Protein AF-A0AAN9EEK1-F1 (afdb_monomer_lite)

Organism: Crotalaria pallida (NCBI:txid3830)

pLDDT: mean 86.74, std 9.84, range [40.09, 96.25]

Secondary structure (DSSP, 8-state):
-HHHHHHHHHHHHHIIIIITTHHHHHHHHHHHHHHHHHHHHH-TT-HHHHHHHHHHHHHHHHHHHHHHHHHHHHHHHHHHHHSSS--HHHHHHHHHHHHHT----EE-TTS-EE-SHHHHHHHHHHHHHHHHH---

Structure (mmCIF, N/CA/C/O backbone):
data_AF-A0AAN9EEK1-F1
#
_entry.id   AF-A0AAN9EEK1-F1
#
loop_
_atom_site.group_PDB
_atom_site.id
_atom_site.type_symbol
_atom_site.label_atom_id
_atom_site.label_alt_id
_atom_site.label_comp_id
_atom_site.label_asym_id
_atom_site.label_entity_id
_atom_site.label_seq_id
_atom_site.pdbx_PDB_ins_code
_atom_site.Cartn_x
_atom_site.Cartn_y
_atom_site.Cartn_z
_atom_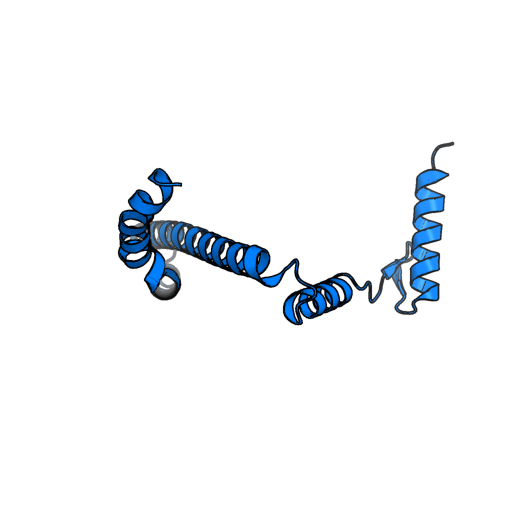site.occupancy
_atom_site.B_iso_or_equiv
_atom_site.auth_seq_id
_atom_site.auth_comp_id
_atom_site.auth_asym_id
_atom_site.auth_atom_id
_atom_site.pdbx_PDB_model_num
ATOM 1 N N . MET A 1 1 ? 3.326 29.585 -18.787 1.00 49.16 1 MET A N 1
ATOM 2 C CA . MET A 1 1 ? 4.420 29.141 -17.886 1.00 49.16 1 MET A CA 1
ATOM 3 C C . MET A 1 1 ? 4.558 29.950 -16.586 1.00 49.16 1 MET A C 1
ATOM 5 O O . MET A 1 1 ? 4.854 29.330 -15.575 1.00 49.16 1 MET A O 1
ATOM 9 N N . ARG A 1 2 ? 4.301 31.274 -16.546 1.00 52.16 2 ARG A N 1
ATOM 10 C CA . ARG A 1 2 ? 4.433 32.109 -15.320 1.00 52.16 2 ARG A CA 1
ATOM 11 C C . ARG A 1 2 ? 3.576 31.669 -14.112 1.00 52.16 2 ARG A C 1
ATOM 13 O O . ARG A 1 2 ? 4.016 31.811 -12.981 1.00 52.16 2 ARG A O 1
ATOM 20 N N . ASN A 1 3 ? 2.408 31.059 -14.329 1.00 59.28 3 ASN A N 1
ATOM 21 C CA . ASN A 1 3 ? 1.511 30.654 -13.231 1.00 59.28 3 ASN A CA 1
ATOM 22 C C . ASN A 1 3 ? 1.991 29.425 -12.434 1.00 59.28 3 ASN A C 1
ATOM 24 O O . ASN A 1 3 ? 1.668 29.304 -11.259 1.00 59.28 3 ASN A O 1
ATOM 28 N N . LEU A 1 4 ? 2.784 28.530 -13.036 1.00 66.88 4 LEU A N 1
ATOM 29 C CA . LEU A 1 4 ? 3.297 27.335 -12.347 1.00 66.88 4 LEU A CA 1
ATOM 30 C C . LEU A 1 4 ? 4.492 27.655 -11.438 1.00 66.88 4 LEU A C 1
ATOM 32 O O . LEU A 1 4 ? 4.666 27.016 -10.405 1.00 66.88 4 LEU A O 1
ATOM 36 N N . GLN A 1 5 ? 5.284 28.674 -11.785 1.00 70.00 5 GLN A N 1
ATOM 37 C CA . GLN A 1 5 ? 6.403 29.137 -10.955 1.00 70.00 5 GLN A CA 1
ATOM 38 C C . GLN A 1 5 ? 5.912 29.724 -9.623 1.00 70.00 5 GLN A C 1
ATOM 40 O O . GLN A 1 5 ? 6.506 29.462 -8.580 1.00 70.00 5 GLN A O 1
ATOM 45 N N . ASN A 1 6 ? 4.766 30.409 -9.628 1.00 77.62 6 ASN A N 1
ATOM 46 C CA . ASN A 1 6 ? 4.155 30.964 -8.415 1.00 77.62 6 ASN A CA 1
ATOM 47 C C . ASN A 1 6 ? 3.622 29.888 -7.452 1.00 77.62 6 ASN A C 1
ATOM 49 O O . ASN A 1 6 ? 3.501 30.138 -6.256 1.00 77.62 6 ASN A O 1
ATOM 53 N N . LEU A 1 7 ? 3.337 28.680 -7.948 1.00 79.38 7 LEU A N 1
ATOM 54 C CA . LEU A 1 7 ? 2.902 27.545 -7.128 1.00 79.38 7 LEU A CA 1
ATOM 55 C C . LEU A 1 7 ? 4.078 26.786 -6.501 1.00 79.38 7 LEU A C 1
ATOM 57 O O . LEU A 1 7 ? 3.886 26.019 -5.561 1.00 79.38 7 LEU A O 1
ATOM 61 N N . GLN A 1 8 ? 5.307 27.015 -6.964 1.00 77.94 8 GLN A N 1
ATOM 62 C CA . GLN A 1 8 ? 6.477 26.264 -6.517 1.00 77.94 8 GLN A CA 1
ATOM 63 C C . GLN A 1 8 ? 6.820 26.522 -5.040 1.00 77.94 8 GLN A C 1
ATOM 65 O O . GLN A 1 8 ? 7.173 25.588 -4.320 1.00 77.94 8 GLN A O 1
ATOM 70 N N . GLY A 1 9 ? 6.683 27.767 -4.572 1.00 84.69 9 GLY A N 1
ATOM 71 C CA . GLY A 1 9 ? 6.883 28.139 -3.166 1.00 84.69 9 GLY A CA 1
ATOM 72 C C . GLY A 1 9 ? 5.839 27.515 -2.228 1.00 84.69 9 GLY A C 1
ATOM 73 O O . GLY A 1 9 ? 6.221 26.771 -1.320 1.00 84.69 9 GLY A O 1
AT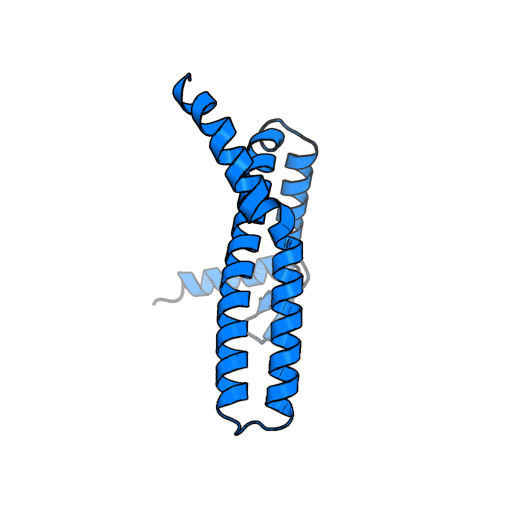OM 74 N N . PRO A 1 10 ? 4.532 27.736 -2.471 1.00 87.50 10 PRO A N 1
ATOM 75 C CA . PRO A 1 10 ? 3.458 27.126 -1.688 1.00 87.50 10 PRO A CA 1
ATOM 76 C C . PRO A 1 10 ? 3.524 25.596 -1.653 1.00 87.50 10 PRO A C 1
ATOM 78 O O . PRO A 1 10 ? 3.390 25.004 -0.586 1.00 87.50 10 PRO A O 1
ATOM 81 N N . LEU A 1 11 ? 3.804 24.945 -2.788 1.00 80.06 11 LEU A N 1
ATOM 82 C CA . LEU A 1 11 ? 3.908 23.485 -2.856 1.00 80.06 11 LEU A CA 1
ATOM 83 C C . LEU A 1 11 ? 5.129 22.944 -2.103 1.00 80.06 11 LEU A C 1
ATOM 85 O O . LEU A 1 11 ? 5.032 21.890 -1.478 1.00 80.06 11 LEU A O 1
ATOM 89 N N . ARG A 1 12 ? 6.266 23.654 -2.108 1.00 81.00 12 ARG A N 1
ATOM 90 C CA . ARG A 1 12 ? 7.422 23.282 -1.273 1.00 81.00 12 ARG A CA 1
ATOM 91 C C . ARG A 1 12 ? 7.105 23.411 0.212 1.00 81.00 12 ARG A C 1
ATOM 93 O O . ARG A 1 12 ? 7.415 22.492 0.958 1.00 81.00 12 ARG A O 1
ATOM 100 N N . SER A 1 13 ? 6.462 24.503 0.623 1.00 82.19 13 SER A N 1
ATOM 101 C CA . SER A 1 13 ? 6.036 24.700 2.016 1.00 82.19 13 SER A CA 1
ATOM 102 C C . SER A 1 13 ? 5.047 23.617 2.467 1.00 82.19 13 SER A C 1
ATOM 104 O O . SER A 1 13 ? 5.195 23.029 3.540 1.00 82.19 13 SER A O 1
ATOM 106 N N . LEU A 1 14 ? 4.086 23.269 1.608 1.00 81.25 14 LEU A N 1
ATOM 107 C CA . LEU A 1 14 ? 3.137 22.189 1.859 1.00 81.25 14 LEU A CA 1
ATOM 108 C C . LEU A 1 14 ? 3.841 20.828 1.978 1.00 81.25 14 LEU A C 1
ATOM 110 O O . LEU A 1 14 ? 3.568 20.069 2.902 1.00 81.25 14 LEU A O 1
ATOM 114 N N . ASN A 1 15 ? 4.783 20.535 1.078 1.00 79.75 15 ASN A N 1
ATOM 115 C CA . ASN A 1 15 ? 5.554 19.297 1.119 1.00 79.75 15 ASN A CA 1
ATOM 116 C C . ASN A 1 15 ? 6.382 19.185 2.407 1.00 79.75 15 ASN A C 1
ATOM 118 O O . ASN A 1 15 ? 6.332 18.156 3.070 1.00 79.75 15 ASN A O 1
ATOM 122 N N . VAL A 1 16 ? 7.087 20.252 2.797 1.00 77.75 16 VAL A N 1
ATOM 123 C CA . VAL A 1 16 ? 7.892 20.281 4.030 1.00 77.75 16 VAL A CA 1
ATOM 124 C C . VAL A 1 16 ? 7.021 20.109 5.274 1.00 77.75 16 VAL A C 1
ATOM 126 O O . VAL A 1 16 ? 7.362 19.328 6.151 1.00 77.75 16 VAL A O 1
ATOM 129 N N . SER A 1 17 ? 5.881 20.798 5.343 1.00 74.88 17 SER A N 1
ATOM 130 C CA . SER A 1 17 ? 5.038 20.800 6.545 1.00 74.88 17 SER A CA 1
ATOM 131 C C . SER A 1 17 ? 4.160 19.558 6.721 1.00 74.88 17 SER A C 1
ATOM 133 O O . SER A 1 17 ? 3.780 19.260 7.851 1.00 74.88 17 SER A O 1
ATOM 135 N N . LYS A 1 18 ? 3.786 18.861 5.639 1.00 71.19 18 LYS A N 1
ATOM 136 C CA . LYS A 1 18 ? 2.795 17.768 5.695 1.00 71.19 18 LYS A CA 1
ATOM 137 C C . LYS A 1 18 ? 3.286 16.418 5.188 1.00 71.19 18 LYS A C 1
ATOM 139 O O . LYS A 1 18 ? 2.740 15.405 5.605 1.00 71.19 18 LYS A O 1
ATOM 144 N N . PHE A 1 19 ? 4.279 16.388 4.302 1.00 73.56 19 PHE A N 1
ATOM 145 C CA . PHE A 1 19 ? 4.637 15.169 3.566 1.00 73.56 19 PHE A CA 1
ATOM 146 C C . PHE A 1 19 ? 6.113 14.769 3.697 1.00 73.56 19 PHE A C 1
ATOM 148 O O . PHE A 1 19 ? 6.475 13.652 3.341 1.00 73.56 19 PHE A O 1
ATOM 155 N N . HIS A 1 20 ? 6.975 15.651 4.211 1.00 73.94 20 HIS A N 1
ATOM 156 C CA . HIS A 1 20 ? 8.408 15.383 4.345 1.00 73.94 20 HIS A CA 1
ATOM 157 C C . HIS A 1 20 ? 8.704 14.247 5.323 1.00 73.94 20 HIS A C 1
ATOM 159 O O . HIS A 1 20 ? 9.558 13.413 5.043 1.00 73.94 20 HIS A O 1
ATOM 165 N N . ASP A 1 21 ? 7.945 14.191 6.416 1.00 83.69 21 ASP A N 1
ATOM 166 C CA . ASP A 1 21 ? 8.089 13.194 7.474 1.00 83.69 21 ASP A CA 1
ATOM 167 C C . ASP A 1 21 ? 6.908 12.213 7.511 1.00 83.69 21 ASP A C 1
ATOM 169 O O . ASP A 1 21 ? 6.644 11.614 8.549 1.00 83.69 21 ASP A O 1
ATOM 173 N N . ILE A 1 22 ? 6.188 12.029 6.396 1.00 87.06 22 ILE A N 1
ATOM 174 C CA . ILE A 1 22 ? 5.004 11.156 6.370 1.00 87.06 22 ILE A CA 1
ATOM 175 C C . ILE A 1 22 ? 5.326 9.720 6.800 1.00 87.06 22 ILE A C 1
ATOM 177 O O . ILE A 1 22 ? 4.546 9.129 7.536 1.00 87.06 22 ILE A O 1
ATOM 181 N N . ASP A 1 23 ? 6.515 9.219 6.454 1.00 86.31 23 ASP A N 1
ATOM 182 C CA . ASP A 1 23 ? 6.989 7.891 6.860 1.00 86.31 23 ASP A CA 1
ATOM 183 C C . ASP A 1 23 ? 7.198 7.806 8.387 1.00 86.31 23 ASP A C 1
ATOM 185 O O . ASP A 1 23 ? 6.889 6.798 9.019 1.00 86.31 23 ASP A O 1
ATOM 189 N N . LYS A 1 24 ? 7.691 8.887 9.012 1.00 87.94 24 LYS A N 1
ATOM 190 C CA . LYS A 1 24 ? 7.857 8.957 10.474 1.00 87.94 24 LYS A CA 1
ATOM 191 C C . LYS A 1 24 ? 6.512 9.093 11.177 1.00 87.94 24 LYS A C 1
ATOM 193 O O . LYS A 1 24 ? 6.309 8.475 12.215 1.00 87.94 24 LYS A O 1
ATOM 198 N N . ILE A 1 25 ? 5.605 9.897 10.621 1.00 87.50 25 ILE A N 1
ATOM 199 C CA . ILE A 1 25 ? 4.249 10.071 11.151 1.00 87.50 25 ILE A CA 1
ATOM 200 C C . ILE A 1 25 ? 3.503 8.735 11.083 1.00 87.50 25 ILE A C 1
ATOM 202 O O . ILE A 1 25 ? 2.901 8.336 12.073 1.00 87.50 25 ILE A O 1
ATOM 206 N N . GLU A 1 26 ? 3.601 8.003 9.968 1.00 91.56 26 GLU A N 1
ATOM 207 C CA . GLU A 1 26 ? 3.003 6.671 9.828 1.00 91.56 26 GLU A CA 1
ATOM 208 C C . GLU A 1 26 ? 3.548 5.696 10.876 1.00 91.56 26 GLU A C 1
ATOM 210 O O . GLU A 1 26 ? 2.762 4.997 11.516 1.00 91.56 26 GLU A O 1
ATOM 215 N N . ALA A 1 27 ? 4.867 5.686 11.104 1.00 91.94 27 ALA A N 1
ATOM 216 C CA . ALA A 1 27 ? 5.484 4.851 12.132 1.00 91.94 27 ALA A CA 1
ATOM 217 C C . ALA A 1 27 ? 4.954 5.181 13.537 1.00 91.94 27 ALA A C 1
ATOM 219 O O . ALA A 1 27 ? 4.519 4.284 14.253 1.00 91.94 27 ALA A O 1
ATOM 220 N N . VAL A 1 28 ? 4.900 6.466 13.901 1.00 92.62 28 VAL A N 1
ATOM 221 C CA . VAL A 1 28 ? 4.386 6.906 15.208 1.00 92.62 28 VAL A CA 1
ATOM 222 C C . VAL A 1 28 ? 2.906 6.551 15.382 1.00 92.62 28 VAL A C 1
ATOM 224 O O . VAL A 1 28 ? 2.522 6.018 16.421 1.00 92.62 28 VAL A O 1
ATOM 227 N N . CYS A 1 29 ? 2.065 6.800 14.374 1.00 92.81 29 CYS A N 1
ATOM 228 C CA . CYS A 1 29 ? 0.646 6.434 14.421 1.00 92.81 29 CYS A CA 1
ATOM 229 C C . CYS A 1 29 ? 0.458 4.917 14.547 1.00 92.81 29 CYS A C 1
ATOM 231 O O . CYS A 1 29 ? -0.422 4.463 15.276 1.00 92.81 29 CYS A O 1
ATOM 233 N N . ARG A 1 30 ? 1.300 4.127 13.870 1.00 93.56 30 ARG A N 1
ATOM 234 C CA . ARG A 1 30 ? 1.278 2.665 13.962 1.00 93.56 30 ARG A CA 1
ATOM 235 C C . ARG A 1 30 ? 1.665 2.182 15.359 1.00 93.56 30 ARG A C 1
ATOM 237 O O . ARG A 1 30 ? 1.010 1.287 15.884 1.00 93.56 30 ARG A O 1
ATOM 244 N N . ASP A 1 31 ? 2.695 2.768 15.959 1.00 95.50 31 ASP A N 1
ATOM 245 C CA . ASP A 1 31 ? 3.137 2.410 17.308 1.00 95.50 31 ASP A CA 1
ATOM 246 C C . ASP A 1 31 ? 2.076 2.771 18.360 1.00 95.50 31 ASP A C 1
ATOM 248 O O . ASP A 1 31 ? 1.805 1.973 19.258 1.00 95.50 31 ASP A O 1
ATOM 252 N N . ASN A 1 32 ? 1.408 3.921 18.206 1.00 93.44 32 ASN A N 1
ATOM 253 C CA . ASN A 1 32 ? 0.263 4.297 19.041 1.00 93.44 32 ASN A CA 1
ATOM 254 C C . ASN A 1 32 ? -0.892 3.295 18.908 1.00 93.44 32 ASN A C 1
ATOM 256 O O . ASN A 1 32 ? -1.416 2.843 19.920 1.00 93.44 32 ASN A O 1
ATOM 260 N N . LEU A 1 33 ? -1.245 2.890 17.682 1.00 94.38 33 LEU A N 1
ATOM 261 C CA . LEU A 1 33 ? -2.288 1.887 17.456 1.00 94.38 33 LEU A CA 1
ATOM 262 C C . LEU A 1 33 ? -1.943 0.548 18.123 1.00 94.38 33 LEU A C 1
ATOM 264 O O . LEU A 1 33 ? -2.796 -0.055 18.764 1.00 94.38 33 LEU A O 1
ATOM 268 N N . ILE A 1 34 ? -0.693 0.092 18.010 1.00 95.75 34 ILE A N 1
ATOM 269 C CA . ILE A 1 34 ? -0.241 -1.153 18.649 1.00 95.75 34 ILE A CA 1
ATOM 270 C C . ILE A 1 34 ? -0.345 -1.058 20.171 1.00 95.75 34 ILE A C 1
ATOM 272 O O . ILE A 1 34 ? -0.773 -2.017 20.813 1.00 95.75 34 ILE A O 1
ATOM 276 N N . ARG A 1 35 ? 0.035 0.085 20.752 1.00 95.44 35 ARG A N 1
ATOM 277 C CA . ARG A 1 35 ? -0.097 0.317 22.192 1.00 95.44 35 ARG A CA 1
ATOM 278 C C . ARG A 1 35 ? -1.559 0.240 22.623 1.00 95.44 35 ARG A C 1
ATOM 280 O O . ARG A 1 35 ? -1.874 -0.518 23.534 1.00 95.44 35 ARG A O 1
ATOM 287 N N . ASP A 1 36 ? -2.443 0.962 21.947 1.00 92.62 36 ASP A N 1
ATOM 288 C CA . ASP A 1 36 ? -3.855 1.034 22.326 1.00 92.62 36 ASP A CA 1
ATOM 289 C C . ASP A 1 36 ? -4.563 -0.325 22.104 1.00 92.62 36 ASP A C 1
ATOM 291 O O . ASP A 1 36 ? -5.420 -0.727 22.892 1.00 92.62 36 ASP A O 1
ATOM 295 N N . GLN A 1 37 ? -4.141 -1.106 21.099 1.00 93.75 37 GLN A N 1
ATOM 296 C CA . GLN A 1 37 ? -4.569 -2.500 20.914 1.00 93.75 37 GLN A CA 1
ATOM 297 C C . GLN A 1 37 ? -4.086 -3.421 22.041 1.00 93.75 37 GLN A C 1
ATOM 299 O O . GLN A 1 37 ? -4.829 -4.305 22.470 1.00 93.75 37 GLN A O 1
ATOM 304 N N . ALA A 1 38 ? -2.860 -3.226 22.535 1.00 94.62 38 ALA A N 1
ATOM 305 C CA . ALA A 1 38 ? -2.350 -3.976 23.677 1.00 94.62 38 ALA A CA 1
ATOM 306 C C . ALA A 1 38 ? -3.121 -3.635 24.962 1.00 94.62 38 ALA A C 1
ATOM 308 O O . ALA A 1 38 ? -3.449 -4.542 25.723 1.00 94.62 38 ALA A O 1
ATOM 309 N N . GLU A 1 39 ? -3.473 -2.363 25.175 1.00 92.44 39 GLU A N 1
ATOM 310 C CA . GLU A 1 39 ? -4.317 -1.924 26.294 1.00 92.44 39 GLU A CA 1
ATOM 311 C C . GLU A 1 39 ? -5.724 -2.533 26.205 1.00 92.44 39 GLU A C 1
ATOM 313 O O . GLU A 1 39 ? -6.199 -3.131 27.172 1.00 92.44 39 GLU A O 1
ATOM 318 N N . LEU A 1 40 ? -6.356 -2.502 25.028 1.00 92.62 40 LEU A N 1
ATOM 319 C CA . LEU A 1 40 ? -7.651 -3.149 24.800 1.00 92.62 40 LEU A CA 1
ATOM 320 C C . LEU A 1 40 ? -7.603 -4.672 25.021 1.00 92.62 40 LEU A C 1
ATOM 322 O O . LEU A 1 40 ? -8.569 -5.252 25.510 1.00 92.62 40 LEU A O 1
ATOM 326 N N . ALA A 1 41 ? -6.486 -5.332 24.706 1.00 93.00 41 ALA A N 1
ATOM 327 C CA . ALA A 1 41 ? -6.325 -6.765 24.952 1.00 93.00 41 ALA A CA 1
ATOM 328 C C . ALA A 1 41 ? -6.297 -7.122 26.450 1.00 93.00 41 ALA A C 1
ATOM 330 O O . ALA A 1 41 ? -6.614 -8.259 26.801 1.00 93.00 41 ALA A O 1
ATOM 331 N N . THR A 1 42 ? -5.942 -6.176 27.330 1.00 93.81 42 THR A N 1
ATOM 332 C CA . THR A 1 42 ? -5.967 -6.398 28.788 1.00 93.81 42 THR A CA 1
ATOM 333 C C . THR A 1 42 ? -7.383 -6.400 29.360 1.00 93.81 42 THR A C 1
ATOM 335 O O . THR A 1 42 ? -7.676 -7.195 30.251 1.00 93.81 42 THR A O 1
ATOM 338 N N . ASP A 1 43 ? -8.268 -5.557 28.824 1.00 92.75 43 ASP A N 1
ATOM 339 C CA . ASP A 1 43 ? -9.685 -5.506 29.185 1.00 92.75 43 ASP A CA 1
ATOM 340 C C . ASP A 1 43 ? -10.547 -5.200 27.945 1.00 92.75 43 ASP A C 1
ATOM 342 O O . ASP A 1 43 ? -10.837 -4.034 27.645 1.00 92.75 43 ASP A O 1
ATOM 346 N N . PRO A 1 44 ? -10.995 -6.247 27.225 1.00 91.44 44 PRO A N 1
ATOM 347 C CA . PRO A 1 44 ? -11.739 -6.085 25.979 1.00 91.44 44 PRO A CA 1
ATOM 348 C C . PRO A 1 44 ? -13.107 -5.416 26.126 1.00 91.44 44 PRO A C 1
ATOM 350 O O . PRO A 1 44 ? -13.664 -4.969 25.125 1.00 91.44 44 PRO A O 1
ATOM 353 N N . LEU A 1 45 ? -13.685 -5.365 27.331 1.00 93.00 45 LEU A N 1
ATOM 354 C CA . LEU A 1 45 ? -15.005 -4.770 27.573 1.00 93.00 45 LEU A CA 1
ATOM 355 C C . LEU A 1 45 ? -14.917 -3.302 28.006 1.00 93.00 45 LEU A C 1
ATOM 357 O O . LEU A 1 45 ? -15.947 -2.637 28.150 1.00 93.00 45 LEU A O 1
ATOM 361 N N . ASN A 1 46 ? -13.706 -2.773 28.175 1.00 94.06 46 ASN A N 1
ATOM 362 C CA . ASN A 1 46 ? -13.502 -1.387 28.543 1.00 94.06 46 ASN A CA 1
ATOM 363 C C . ASN A 1 46 ? -13.839 -0.450 27.375 1.00 94.06 46 ASN A C 1
ATOM 365 O O . ASN A 1 46 ? -13.113 -0.352 26.383 1.00 94.06 46 ASN A O 1
ATOM 369 N N . LEU A 1 47 ? -14.935 0.293 27.519 1.00 92.31 47 LEU A N 1
ATOM 370 C CA . LEU A 1 47 ? -15.424 1.202 26.484 1.00 92.31 47 LEU A CA 1
ATOM 371 C C . LEU A 1 47 ? -14.428 2.327 26.149 1.00 92.31 47 LEU A C 1
ATOM 373 O O . LEU A 1 47 ? -14.403 2.797 25.012 1.00 92.31 47 LEU A O 1
ATOM 377 N N . ASN A 1 48 ? -13.592 2.747 27.105 1.00 93.88 48 ASN A N 1
ATOM 378 C CA . ASN A 1 48 ? -12.579 3.773 26.857 1.00 93.88 48 ASN A CA 1
ATOM 379 C C . ASN A 1 48 ? -11.454 3.230 25.974 1.00 93.88 48 ASN A C 1
ATOM 381 O O . ASN A 1 48 ? -11.074 3.903 25.020 1.00 93.88 48 ASN A O 1
ATOM 385 N N . PHE A 1 49 ? -10.980 2.006 26.231 1.00 91.81 49 PHE A N 1
ATOM 386 C CA . PHE A 1 49 ? -9.969 1.359 25.388 1.00 91.81 49 PHE A CA 1
ATOM 387 C C . PHE A 1 49 ? -10.508 1.059 23.989 1.00 91.81 49 PHE A C 1
ATOM 389 O O . PHE A 1 49 ? -9.828 1.327 23.004 1.00 91.81 49 PHE A O 1
ATOM 396 N N . GLN A 1 50 ? -11.763 0.608 23.876 1.00 91.25 50 GLN A N 1
ATOM 397 C CA . GLN A 1 50 ? -12.401 0.414 22.569 1.00 91.25 50 GLN A CA 1
ATOM 398 C C . GLN A 1 50 ? -12.497 1.723 21.779 1.00 91.25 50 GLN A C 1
ATOM 400 O O . GLN A 1 50 ? -12.285 1.745 20.567 1.00 91.25 50 GLN A O 1
ATOM 405 N N . LYS A 1 51 ? -12.836 2.829 22.453 1.00 95.06 51 LYS A N 1
ATOM 406 C CA . LYS A 1 51 ? -12.925 4.142 21.813 1.00 95.06 51 LYS A CA 1
ATOM 407 C C . LYS A 1 51 ? -11.546 4.653 21.386 1.00 95.06 51 LYS A C 1
ATOM 409 O O . LYS A 1 51 ? -11.425 5.124 20.259 1.00 95.06 51 LYS A O 1
ATOM 414 N N . ALA A 1 52 ? -10.540 4.530 22.251 1.00 92.88 52 ALA A N 1
ATOM 415 C CA . ALA A 1 52 ? -9.168 4.944 21.966 1.00 92.88 52 ALA A CA 1
ATOM 416 C C . ALA A 1 52 ? -8.568 4.157 20.790 1.00 92.88 52 ALA A C 1
ATOM 418 O O . ALA A 1 52 ? -8.099 4.771 19.834 1.00 92.88 52 ALA A O 1
ATOM 419 N N . GLU A 1 53 ? -8.692 2.823 20.786 1.00 94.62 53 GLU A N 1
ATOM 420 C CA . GLU A 1 53 ? -8.228 1.980 19.673 1.00 94.62 53 GLU A CA 1
ATOM 421 C C . GLU A 1 53 ? -8.896 2.390 18.362 1.00 94.62 53 GLU A C 1
ATOM 423 O O . GLU A 1 53 ? -8.222 2.581 17.351 1.00 94.62 53 GLU A O 1
ATOM 428 N N . LYS A 1 54 ? -10.215 2.611 18.388 1.00 94.81 54 LYS A N 1
ATOM 429 C CA . LYS A 1 54 ? -10.963 3.012 17.199 1.00 94.81 54 LYS A CA 1
ATOM 430 C C . LYS A 1 54 ? -10.493 4.360 16.649 1.00 94.81 54 LYS A C 1
ATOM 432 O O . LYS A 1 54 ? -10.413 4.521 15.431 1.00 94.81 54 LYS A O 1
ATOM 437 N N . GLU A 1 55 ? -10.214 5.330 17.517 1.00 95.56 55 GLU A N 1
ATOM 438 C CA . GLU A 1 55 ? -9.692 6.645 17.125 1.00 95.56 55 GLU A CA 1
ATOM 439 C C . GLU A 1 55 ? -8.274 6.531 16.543 1.00 95.56 55 GLU A C 1
ATOM 441 O O . GLU A 1 55 ? -8.029 7.037 15.443 1.00 95.56 55 GLU A O 1
ATOM 446 N N . ALA A 1 56 ? -7.382 5.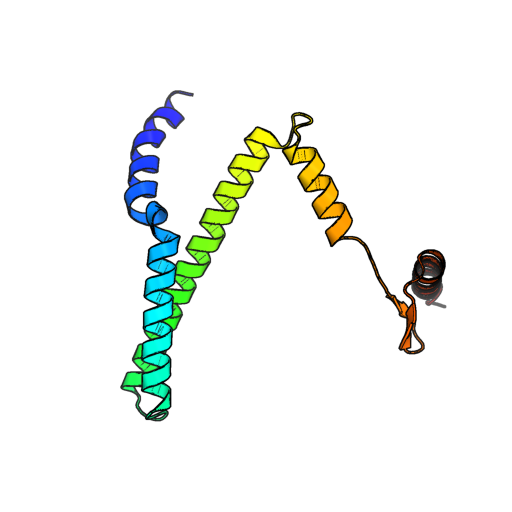788 17.206 1.00 94.12 56 ALA A N 1
ATOM 447 C CA . ALA A 1 56 ? -6.021 5.536 16.735 1.00 94.12 56 ALA A CA 1
ATOM 448 C C . ALA A 1 56 ? -6.001 4.799 15.384 1.00 94.12 56 ALA A C 1
ATOM 450 O O . ALA A 1 56 ? -5.226 5.137 14.489 1.00 94.12 56 ALA A O 1
ATOM 451 N N . ASN A 1 57 ? -6.901 3.833 15.193 1.00 95.25 57 ASN A N 1
ATOM 452 C CA . ASN A 1 57 ? -7.031 3.071 13.955 1.00 95.25 57 ASN A CA 1
ATOM 453 C C . ASN A 1 57 ? -7.489 3.973 12.798 1.00 95.25 57 ASN A C 1
ATOM 455 O O . ASN A 1 57 ? -6.903 3.964 11.716 1.00 95.25 57 ASN A O 1
ATOM 459 N N . GLN A 1 58 ? -8.481 4.835 13.039 1.00 96.25 58 GLN A N 1
ATOM 460 C CA . GLN A 1 58 ? -8.923 5.819 12.046 1.00 96.25 58 GLN A CA 1
ATOM 461 C C . GLN A 1 58 ? -7.826 6.818 11.668 1.00 96.25 58 GLN A C 1
ATOM 463 O O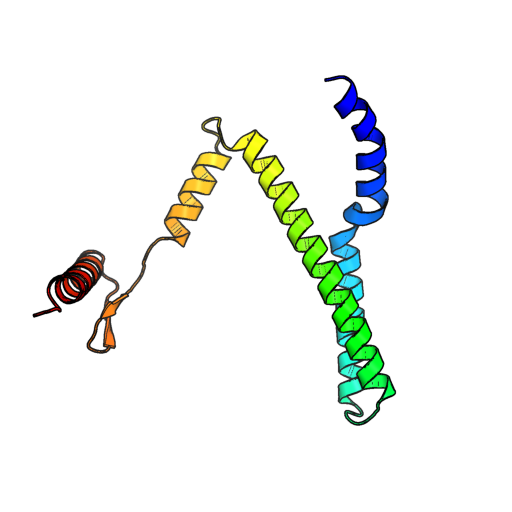 . GLN A 1 58 ? -7.737 7.213 10.504 1.00 96.25 58 GLN A O 1
ATOM 468 N N . GLU A 1 59 ? -7.017 7.258 12.630 1.00 93.12 59 GLU A N 1
ATOM 469 C CA . GLU A 1 59 ? -5.884 8.142 12.362 1.00 93.12 59 GLU A CA 1
ATOM 470 C C . GLU A 1 59 ? -4.806 7.432 11.537 1.00 93.12 59 GLU A C 1
ATOM 472 O O . GLU A 1 59 ? -4.391 7.950 10.497 1.00 93.12 59 GLU A O 1
ATOM 477 N N . TRP A 1 60 ? -4.424 6.216 11.934 1.00 94.44 60 TRP A N 1
ATOM 478 C CA . TRP A 1 60 ? -3.448 5.409 11.207 1.00 94.44 60 TRP A CA 1
ATOM 479 C C . TRP A 1 60 ? -3.888 5.132 9.764 1.00 94.44 60 TRP A C 1
ATOM 481 O O . TRP A 1 60 ? -3.096 5.324 8.842 1.00 94.44 60 TRP A O 1
ATOM 491 N N . LEU A 1 61 ? -5.158 4.778 9.537 1.00 94.50 61 LEU A N 1
ATOM 492 C CA . LEU A 1 61 ? -5.697 4.548 8.191 1.00 94.50 61 LEU A CA 1
ATOM 493 C C . LEU A 1 61 ? -5.553 5.781 7.289 1.00 94.50 61 LEU A C 1
ATOM 495 O O . LEU A 1 61 ? -5.110 5.658 6.147 1.00 94.50 61 LEU A O 1
ATOM 499 N N . LYS A 1 62 ? -5.876 6.977 7.801 1.00 92.38 62 LYS A N 1
ATOM 500 C CA . LYS A 1 62 ? -5.739 8.235 7.045 1.00 92.38 62 LYS A CA 1
ATOM 501 C C . LYS A 1 62 ? -4.285 8.524 6.683 1.00 92.38 62 LYS A C 1
ATOM 503 O O . LYS A 1 62 ? -3.996 8.921 5.554 1.00 92.38 62 LYS A O 1
ATOM 508 N N . VAL A 1 63 ? -3.373 8.350 7.639 1.00 91.88 63 VAL A N 1
ATOM 509 C CA . VAL A 1 63 ? -1.942 8.600 7.422 1.00 91.88 63 VAL A CA 1
ATOM 510 C C . VAL A 1 63 ? -1.359 7.585 6.441 1.00 91.88 63 VAL A C 1
ATOM 512 O O . VAL A 1 63 ? -0.639 7.982 5.526 1.00 91.88 63 VAL A O 1
ATOM 515 N N . SER A 1 64 ? -1.719 6.307 6.565 1.00 92.25 64 SER A N 1
ATOM 516 C CA . SER A 1 64 ? -1.243 5.253 5.666 1.00 92.25 64 SER A CA 1
ATOM 517 C C . SER A 1 64 ? -1.746 5.454 4.233 1.00 92.25 64 SER A C 1
ATOM 519 O O . SER A 1 64 ? -0.977 5.356 3.274 1.00 92.25 64 SER A O 1
ATOM 521 N N . GLU A 1 65 ? -3.012 5.852 4.055 1.00 92.81 65 GLU A N 1
ATOM 522 C CA . GLU A 1 65 ? -3.532 6.219 2.735 1.00 92.81 65 GLU A CA 1
ATOM 523 C C . GLU A 1 65 ? -2.736 7.382 2.121 1.00 92.81 65 GLU A C 1
ATOM 525 O O . GLU A 1 65 ? -2.306 7.311 0.963 1.00 92.81 65 GLU A O 1
ATOM 530 N N . ALA A 1 66 ? -2.474 8.434 2.901 1.00 90.62 66 ALA A N 1
ATOM 531 C CA . ALA A 1 66 ? -1.680 9.570 2.449 1.00 90.62 66 ALA A CA 1
ATOM 532 C C . ALA A 1 66 ? -0.230 9.173 2.100 1.00 90.62 66 ALA A C 1
ATOM 534 O O . ALA A 1 66 ? 0.298 9.641 1.085 1.00 90.62 66 ALA A O 1
ATOM 535 N N . ALA A 1 67 ? 0.395 8.280 2.875 1.00 90.94 67 ALA A N 1
ATOM 536 C CA . ALA A 1 67 ? 1.738 7.758 2.615 1.00 90.94 67 ALA A CA 1
ATOM 537 C C . ALA A 1 67 ? 1.788 6.996 1.281 1.00 90.94 67 ALA A C 1
ATOM 539 O O . ALA A 1 67 ? 2.636 7.268 0.423 1.00 90.94 67 ALA A O 1
ATOM 540 N N . ILE A 1 68 ? 0.810 6.118 1.036 1.00 90.62 68 ILE A N 1
ATOM 541 C CA . ILE A 1 68 ? 0.675 5.383 -0.229 1.00 90.62 68 ILE A CA 1
ATOM 542 C C . ILE A 1 68 ? 0.515 6.347 -1.409 1.00 90.62 68 ILE A C 1
ATOM 544 O O . ILE A 1 68 ? 1.172 6.184 -2.444 1.00 90.62 68 ILE A O 1
ATOM 548 N N . LEU A 1 69 ? -0.351 7.356 -1.283 1.00 90.50 69 LEU A N 1
ATOM 549 C CA . LEU A 1 69 ? -0.564 8.357 -2.330 1.00 90.50 69 LEU A CA 1
ATOM 550 C C . LEU A 1 69 ? 0.714 9.149 -2.627 1.00 90.50 69 LEU A C 1
ATOM 552 O O . LEU A 1 69 ? 1.052 9.358 -3.796 1.00 90.50 69 LEU A O 1
ATOM 556 N N . PHE A 1 70 ? 1.462 9.526 -1.593 1.00 89.06 70 PHE A N 1
ATOM 557 C CA . PHE A 1 70 ? 2.732 10.228 -1.732 1.00 89.06 70 PHE A CA 1
ATOM 558 C C . PHE A 1 70 ? 3.790 9.384 -2.456 1.00 89.06 70 PHE A C 1
ATOM 560 O O . PHE A 1 70 ? 4.437 9.862 -3.395 1.00 89.06 70 PHE A O 1
ATOM 567 N N . ILE A 1 71 ? 3.923 8.104 -2.096 1.00 88.06 71 ILE A N 1
ATOM 568 C CA . ILE A 1 71 ? 4.828 7.164 -2.773 1.00 88.06 71 ILE A CA 1
ATOM 569 C C . ILE A 1 71 ? 4.430 7.001 -4.245 1.00 88.06 71 ILE A C 1
ATOM 571 O O . ILE A 1 71 ? 5.287 7.078 -5.130 1.00 88.06 71 ILE A O 1
ATOM 575 N N . ARG A 1 72 ? 3.131 6.848 -4.540 1.00 89.12 72 ARG A N 1
ATOM 576 C CA . ARG A 1 72 ? 2.621 6.774 -5.922 1.00 89.12 72 ARG A CA 1
ATOM 577 C C . ARG A 1 72 ? 2.959 8.031 -6.719 1.00 89.12 72 ARG A C 1
ATOM 579 O O . ARG A 1 72 ? 3.382 7.928 -7.871 1.00 89.12 72 ARG A O 1
ATOM 586 N N . GLN A 1 73 ? 2.813 9.210 -6.117 1.00 88.38 73 GLN A N 1
ATOM 587 C CA . GLN A 1 73 ? 3.145 10.476 -6.765 1.00 88.38 73 GLN A CA 1
ATOM 588 C C . GLN A 1 73 ? 4.643 10.579 -7.079 1.00 88.38 73 GLN A C 1
ATOM 590 O O . GLN A 1 73 ? 5.006 10.928 -8.205 1.00 88.38 73 GLN A O 1
ATOM 595 N N . LYS A 1 74 ? 5.515 10.215 -6.130 1.00 87.06 74 LYS A N 1
ATOM 596 C CA . LYS A 1 74 ? 6.969 10.145 -6.353 1.00 87.06 74 LYS A CA 1
ATOM 597 C C . LYS A 1 74 ? 7.331 9.153 -7.457 1.00 87.06 74 LYS A C 1
ATOM 599 O O . LYS A 1 74 ? 8.14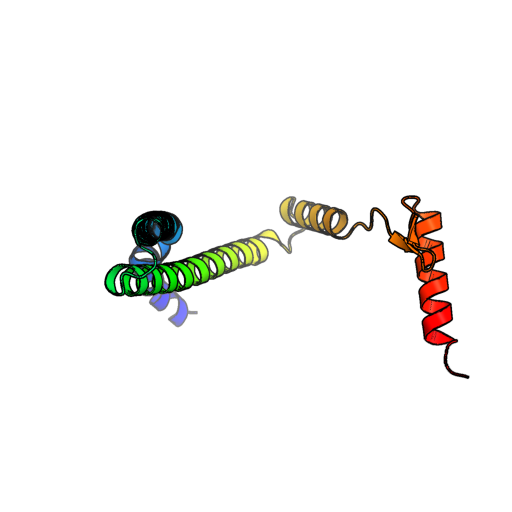5 9.474 -8.319 1.00 87.06 74 LYS A O 1
ATOM 604 N N . ALA A 1 75 ? 6.727 7.965 -7.456 1.00 86.69 75 ALA A N 1
ATOM 605 C CA . ALA A 1 75 ? 6.972 6.948 -8.474 1.00 86.69 75 ALA A CA 1
ATOM 606 C C . ALA A 1 75 ? 6.549 7.432 -9.869 1.00 86.69 75 ALA A C 1
ATOM 608 O O . ALA A 1 75 ? 7.304 7.279 -10.826 1.00 86.69 75 ALA A O 1
ATOM 609 N N . LYS A 1 76 ? 5.389 8.094 -9.981 1.00 87.81 76 LYS A N 1
ATOM 610 C CA . LYS A 1 76 ? 4.933 8.720 -11.231 1.00 87.81 76 LYS A CA 1
ATOM 611 C C . LYS A 1 76 ? 5.894 9.809 -11.708 1.00 87.81 76 LYS A C 1
ATOM 613 O O . LYS A 1 76 ? 6.158 9.889 -12.901 1.00 87.81 76 LYS A O 1
ATOM 618 N N . GLY A 1 77 ? 6.423 10.625 -10.796 1.00 86.06 77 GLY A N 1
ATOM 619 C CA . GLY A 1 77 ? 7.429 11.639 -11.119 1.00 86.06 77 GLY A CA 1
ATOM 620 C C . GLY A 1 77 ? 8.698 11.034 -11.723 1.00 86.06 77 GLY A C 1
ATOM 621 O O . GLY A 1 77 ? 9.135 11.481 -12.780 1.00 86.06 77 GLY A O 1
ATOM 622 N N . HIS A 1 78 ? 9.241 9.982 -11.102 1.00 83.31 78 HIS A N 1
ATOM 623 C CA . HIS A 1 78 ? 10.381 9.242 -11.655 1.00 83.31 78 HIS A CA 1
ATOM 624 C C . HIS A 1 78 ? 10.049 8.614 -13.011 1.00 83.31 78 HIS A C 1
ATOM 626 O O . HIS A 1 78 ? 10.812 8.766 -13.955 1.00 83.31 78 HIS A O 1
ATOM 632 N N . TRP A 1 79 ? 8.879 7.982 -13.143 1.00 83.50 79 TRP A N 1
ATOM 633 C CA . TRP A 1 79 ? 8.447 7.389 -14.409 1.00 83.50 79 TRP A CA 1
ATOM 634 C C . TRP A 1 79 ? 8.337 8.420 -15.538 1.00 83.50 79 TRP A C 1
ATOM 636 O O . TRP A 1 79 ? 8.799 8.165 -16.641 1.00 83.50 79 TRP A O 1
ATOM 646 N N . LEU A 1 80 ? 7.768 9.599 -15.279 1.00 83.44 80 LEU A N 1
ATOM 647 C CA . LEU A 1 80 ? 7.669 10.662 -16.286 1.00 83.44 80 LEU A CA 1
ATOM 648 C C . LEU A 1 80 ? 9.035 11.216 -16.705 1.00 83.44 80 LEU A C 1
ATOM 650 O O . LEU A 1 80 ? 9.174 11.693 -17.825 1.00 83.44 80 LEU A O 1
ATOM 654 N N . LYS A 1 81 ? 10.021 11.190 -15.805 1.00 81.69 81 LYS A N 1
ATOM 655 C CA . LYS A 1 81 ? 11.371 11.683 -16.079 1.00 81.69 81 LYS A CA 1
ATOM 656 C C . LYS A 1 81 ? 12.211 10.654 -16.837 1.00 81.69 81 LYS A C 1
ATOM 658 O O . LYS A 1 81 ? 12.847 10.997 -17.825 1.00 81.69 81 LYS A O 1
ATOM 663 N N . ASP A 1 82 ? 12.206 9.413 -16.360 1.00 78.25 82 ASP A N 1
ATOM 664 C CA . ASP A 1 82 ? 13.166 8.387 -16.770 1.00 78.25 82 ASP A CA 1
ATOM 665 C C . ASP A 1 82 ? 12.522 7.288 -17.640 1.00 78.25 82 ASP A C 1
ATOM 667 O O . ASP A 1 82 ? 13.220 6.418 -18.152 1.00 78.25 82 ASP A O 1
ATOM 671 N N . GLY A 1 83 ? 11.198 7.279 -17.808 1.00 73.25 83 GLY A N 1
ATOM 672 C CA . GLY A 1 83 ? 10.452 6.165 -18.405 1.00 73.25 83 GLY A CA 1
ATOM 673 C C . GLY A 1 83 ? 10.332 6.150 -19.930 1.00 73.25 83 GLY A C 1
ATOM 674 O O . GLY A 1 83 ? 9.899 5.130 -20.446 1.00 73.25 83 GLY A O 1
ATOM 675 N N . ASP A 1 84 ? 10.702 7.215 -20.648 1.00 68.12 84 ASP A N 1
ATOM 676 C CA . ASP A 1 84 ? 10.422 7.349 -22.097 1.00 68.12 84 ASP A CA 1
ATOM 677 C C . ASP A 1 84 ? 11.689 7.517 -22.968 1.00 68.12 84 ASP A C 1
ATOM 679 O O . ASP A 1 84 ? 11.606 7.873 -24.137 1.00 68.12 84 ASP A O 1
ATOM 683 N N . GLN A 1 85 ? 12.884 7.292 -22.402 1.00 69.00 85 GLN A N 1
ATOM 684 C CA . GLN A 1 85 ? 14.173 7.570 -23.068 1.00 69.00 85 GLN A CA 1
ATOM 685 C C . GLN A 1 85 ? 15.124 6.363 -23.150 1.00 69.00 85 GLN A C 1
ATOM 687 O O . GLN A 1 85 ? 16.315 6.526 -22.893 1.00 69.00 85 GLN A O 1
ATOM 692 N N . ASP A 1 86 ? 14.629 5.146 -23.420 1.00 69.19 86 ASP A N 1
ATOM 693 C CA . ASP A 1 86 ? 15.465 3.921 -23.475 1.00 69.19 86 ASP A CA 1
ATOM 694 C C . ASP A 1 86 ? 16.418 3.779 -22.268 1.00 69.19 86 ASP A C 1
ATOM 696 O O . ASP A 1 86 ? 17.533 3.256 -22.340 1.00 69.19 86 ASP A O 1
ATOM 700 N N . SER A 1 87 ? 15.989 4.303 -21.119 1.00 81.88 87 SER A N 1
ATOM 701 C CA . SER A 1 87 ? 16.837 4.366 -19.942 1.00 81.88 87 SER A CA 1
ATOM 702 C C . SER A 1 87 ? 17.032 2.964 -19.368 1.00 81.88 87 SER A C 1
ATOM 704 O O . SER A 1 87 ? 16.195 2.063 -19.514 1.00 81.88 87 SER A O 1
ATOM 706 N N . SER A 1 88 ? 18.119 2.774 -18.620 1.00 84.19 88 SER A N 1
ATOM 707 C CA . SER A 1 88 ? 18.320 1.543 -17.849 1.00 84.19 88 SER A CA 1
ATOM 708 C C . SER A 1 88 ? 17.138 1.258 -16.912 1.00 84.19 88 SER A C 1
ATOM 710 O O . SER A 1 88 ? 16.769 0.099 -16.720 1.00 84.19 88 SER A O 1
ATOM 712 N N . PHE A 1 89 ? 16.492 2.307 -16.392 1.00 82.94 89 PHE A N 1
ATOM 713 C CA . PHE A 1 89 ? 15.286 2.213 -15.574 1.00 82.94 89 PHE A CA 1
ATOM 714 C C . PHE A 1 89 ? 14.077 1.688 -16.365 1.00 82.94 89 PHE A C 1
ATOM 716 O O . PHE A 1 89 ? 13.397 0.780 -15.887 1.00 82.94 89 PHE A O 1
ATOM 723 N N . PHE A 1 90 ? 13.835 2.184 -17.582 1.00 83.44 90 PHE A N 1
ATOM 724 C CA . PHE A 1 90 ? 12.759 1.704 -18.455 1.00 83.44 90 PHE A CA 1
ATOM 725 C C . PHE A 1 90 ? 12.901 0.205 -18.755 1.00 83.44 90 PHE A C 1
ATOM 727 O O . PHE A 1 90 ? 11.968 -0.577 -18.539 1.00 83.44 90 PHE A O 1
ATOM 734 N N . HIS A 1 91 ? 14.096 -0.230 -19.160 1.00 87.94 91 HIS A N 1
ATOM 735 C CA . HIS A 1 91 ? 14.356 -1.644 -19.432 1.00 87.94 91 HIS A CA 1
ATOM 736 C C . HIS A 1 91 ? 14.279 -2.514 -18.168 1.00 87.94 91 HIS A C 1
ATOM 738 O O . HIS A 1 91 ? 13.731 -3.622 -18.217 1.00 87.94 91 HIS A O 1
ATOM 744 N N . ALA A 1 92 ? 14.757 -2.022 -17.019 1.00 89.19 92 ALA A N 1
ATOM 745 C CA . ALA A 1 92 ? 14.615 -2.714 -15.739 1.00 89.19 92 ALA A CA 1
ATOM 746 C C . ALA A 1 92 ? 13.139 -2.877 -15.338 1.00 89.19 92 ALA A C 1
ATOM 748 O O . ALA A 1 92 ? 12.732 -3.964 -14.920 1.00 89.19 92 ALA A O 1
ATOM 749 N N . ALA A 1 93 ? 12.316 -1.843 -15.530 1.00 87.38 93 ALA A N 1
ATOM 750 C CA . ALA A 1 93 ? 10.885 -1.889 -15.258 1.00 87.38 93 ALA A CA 1
ATOM 751 C C . ALA A 1 93 ? 10.153 -2.886 -16.172 1.00 87.38 93 ALA A C 1
ATOM 753 O O . ALA A 1 93 ? 9.340 -3.676 -15.686 1.00 87.38 93 ALA A O 1
ATOM 754 N N . ILE A 1 94 ? 10.483 -2.929 -17.471 1.00 88.19 94 ILE A N 1
ATOM 755 C CA . ILE A 1 94 ? 9.964 -3.950 -18.399 1.00 88.19 94 ILE A CA 1
ATOM 756 C C . ILE A 1 94 ? 10.346 -5.351 -17.923 1.00 88.19 94 ILE A C 1
ATOM 758 O O . ILE A 1 94 ? 9.488 -6.234 -17.872 1.00 88.19 94 ILE A O 1
ATOM 762 N N . LYS A 1 95 ? 11.612 -5.571 -17.550 1.00 91.94 95 LYS A N 1
ATOM 763 C CA . LYS A 1 95 ? 12.086 -6.873 -17.064 1.00 91.94 95 LYS A CA 1
ATOM 764 C C . LYS A 1 95 ? 11.341 -7.299 -15.799 1.00 91.94 95 LYS A C 1
ATOM 766 O O . LYS A 1 95 ? 10.881 -8.436 -15.718 1.00 91.94 95 LYS A O 1
ATOM 771 N N . MET A 1 96 ? 11.160 -6.383 -14.849 1.00 91.69 96 MET A N 1
ATOM 772 C CA . MET A 1 96 ? 10.400 -6.633 -13.624 1.00 91.69 96 MET A CA 1
ATOM 773 C C . MET A 1 96 ? 8.933 -6.963 -13.922 1.00 91.69 96 MET A C 1
ATOM 775 O O . MET A 1 96 ? 8.384 -7.894 -13.336 1.00 91.69 96 MET A O 1
ATOM 779 N N . ARG A 1 97 ? 8.301 -6.240 -14.857 1.00 90.88 97 ARG A N 1
ATOM 780 C CA . ARG A 1 97 ? 6.919 -6.501 -15.282 1.00 90.88 97 ARG A CA 1
ATOM 781 C C . ARG A 1 97 ? 6.783 -7.865 -15.956 1.00 90.88 97 ARG A C 1
ATOM 783 O O . ARG A 1 97 ? 5.858 -8.596 -15.628 1.00 90.88 97 ARG A O 1
ATOM 790 N N . ARG A 1 98 ? 7.716 -8.232 -16.843 1.00 92.94 98 ARG A N 1
ATOM 791 C CA . ARG A 1 98 ? 7.765 -9.565 -17.470 1.00 92.94 98 ARG A CA 1
ATOM 792 C C . ARG A 1 98 ? 7.913 -10.671 -16.428 1.00 92.94 98 ARG A C 1
ATOM 794 O O . ARG A 1 98 ? 7.203 -11.660 -16.511 1.00 92.94 98 ARG A O 1
ATOM 801 N N . TYR A 1 99 ? 8.786 -10.483 -15.438 1.00 91.19 99 TYR A N 1
ATOM 802 C CA . TYR A 1 99 ? 8.970 -11.447 -14.353 1.00 91.19 99 TYR A CA 1
ATOM 803 C C . TYR A 1 99 ? 7.708 -11.602 -13.495 1.00 91.19 99 TYR A C 1
ATOM 805 O O . TYR A 1 99 ? 7.263 -12.719 -13.266 1.00 91.19 99 TYR A O 1
ATOM 813 N N . ARG A 1 100 ? 7.098 -10.490 -13.060 1.00 91.19 100 ARG A N 1
ATOM 814 C CA . ARG A 1 100 ? 5.869 -10.506 -12.246 1.00 91.19 100 ARG A CA 1
ATOM 815 C C . ARG A 1 100 ? 4.677 -11.123 -12.975 1.00 91.19 100 ARG A C 1
ATOM 817 O O . ARG A 1 100 ? 3.873 -11.792 -12.344 1.00 91.19 100 ARG A O 1
ATOM 824 N N . ASN A 1 101 ? 4.570 -10.890 -14.280 1.00 91.06 101 ASN A N 1
ATOM 825 C CA . ASN A 1 101 ? 3.481 -11.413 -15.103 1.00 91.06 101 ASN A CA 1
ATOM 826 C C . ASN A 1 101 ? 3.780 -12.809 -15.664 1.00 91.06 101 ASN A C 1
ATOM 828 O O . ASN A 1 101 ? 2.993 -13.323 -16.458 1.00 91.06 101 ASN A O 1
ATOM 832 N N . ARG A 1 102 ? 4.917 -13.414 -15.301 1.00 89.94 102 ARG A N 1
ATOM 833 C CA . ARG A 1 102 ? 5.250 -14.763 -15.739 1.00 89.94 102 ARG A CA 1
ATOM 834 C C . ARG A 1 102 ? 4.350 -15.752 -15.010 1.00 89.94 102 ARG A C 1
ATOM 836 O O . ARG A 1 102 ? 4.385 -15.847 -13.786 1.00 89.94 102 ARG A O 1
ATOM 843 N N . ILE A 1 103 ? 3.580 -16.508 -15.778 1.00 89.94 103 ILE A N 1
ATOM 844 C CA . ILE A 1 103 ? 2.812 -17.637 -15.262 1.00 89.94 103 ILE A CA 1
ATOM 845 C C . ILE A 1 103 ? 3.798 -18.787 -15.075 1.00 89.94 103 ILE A C 1
ATOM 847 O O . ILE A 1 103 ? 4.370 -19.275 -16.045 1.00 89.94 103 ILE A O 1
ATOM 851 N N . LEU A 1 104 ? 4.069 -19.139 -13.818 1.00 90.44 104 LEU A N 1
ATOM 852 C CA . LEU A 1 104 ? 5.001 -20.216 -13.466 1.00 90.44 104 LEU A CA 1
ATOM 853 C C . LEU A 1 104 ? 4.313 -21.576 -13.399 1.00 90.44 104 LEU A C 1
ATOM 855 O O . LEU A 1 104 ? 4.955 -22.595 -13.614 1.00 90.44 104 LEU A O 1
ATOM 859 N N . SER A 1 105 ? 3.024 -21.582 -13.076 1.00 92.44 105 SER A N 1
ATOM 860 C CA . SER A 1 105 ? 2.209 -22.782 -13.079 1.00 92.44 105 SER A CA 1
ATOM 861 C C . SER A 1 105 ? 0.738 -22.435 -13.250 1.00 92.44 105 SER A C 1
ATOM 863 O O . SER A 1 105 ? 0.303 -21.314 -12.968 1.00 92.44 105 SER A O 1
ATOM 865 N N . ILE A 1 106 ? -0.026 -23.409 -13.726 1.00 93.12 106 ILE A N 1
ATOM 866 C CA . ILE A 1 106 ? -1.476 -23.328 -13.871 1.00 93.12 106 ILE A CA 1
ATOM 867 C C . ILE A 1 106 ? -2.112 -24.613 -13.350 1.00 93.12 106 ILE A C 1
ATOM 869 O O . ILE A 1 106 ? -1.506 -25.682 -13.406 1.00 93.12 106 ILE A O 1
ATOM 873 N N . ARG A 1 107 ? -3.330 -24.507 -12.818 1.00 93.25 107 ARG A N 1
ATOM 874 C CA . ARG A 1 107 ? -4.131 -25.660 -12.408 1.00 93.25 107 ARG A CA 1
ATOM 875 C C . ARG A 1 107 ? -5.150 -25.987 -13.497 1.00 93.25 107 ARG A C 1
ATOM 877 O O . ARG A 1 107 ? -5.829 -25.074 -13.960 1.00 93.25 107 ARG A O 1
ATOM 884 N N . ASP A 1 108 ? -5.252 -27.257 -13.874 1.00 89.56 108 ASP A N 1
ATOM 885 C CA . ASP A 1 108 ? -6.255 -27.741 -14.828 1.00 89.56 108 ASP A CA 1
ATOM 886 C C . ASP A 1 108 ? -7.628 -28.000 -14.172 1.00 89.56 108 ASP A C 1
ATOM 888 O O . ASP A 1 108 ? -7.811 -27.860 -12.959 1.00 89.56 108 ASP A O 1
ATOM 892 N N . GLU A 1 109 ? -8.614 -28.379 -14.987 1.00 86.94 109 GLU A N 1
ATOM 893 C CA . GLU A 1 109 ? -9.978 -28.702 -14.540 1.00 86.94 109 GLU A CA 1
ATOM 894 C C . GLU A 1 109 ? -10.065 -29.957 -13.652 1.00 86.94 109 GLU A C 1
ATOM 896 O O . GLU A 1 109 ? -11.005 -30.101 -12.872 1.00 86.94 109 GLU A O 1
ATOM 901 N N . PHE A 1 110 ? -9.058 -30.832 -13.715 1.00 90.06 110 PHE A N 1
ATOM 902 C CA . PHE A 1 110 ? -8.947 -32.048 -12.906 1.00 90.06 110 PHE A CA 1
ATOM 903 C C . PHE A 1 110 ? -8.190 -31.814 -11.588 1.00 90.06 110 PHE A C 1
ATOM 905 O O . PHE A 1 110 ? -8.042 -32.732 -10.782 1.00 90.06 110 PHE A O 1
ATOM 912 N N . GLY A 1 111 ? -7.729 -30.584 -11.341 1.00 90.12 111 GLY A N 1
ATOM 913 C CA . GLY A 1 111 ? -7.013 -30.189 -10.133 1.00 90.12 111 GLY A CA 1
ATOM 914 C C . GLY A 1 111 ? -5.497 -30.405 -10.175 1.00 90.12 111 GLY A C 1
ATOM 915 O O . GLY A 1 111 ? -4.834 -30.103 -9.178 1.00 90.12 111 GLY A O 1
ATOM 916 N N . ASN A 1 112 ? -4.928 -30.866 -11.292 1.00 92.06 112 ASN A N 1
ATOM 917 C CA . ASN A 1 112 ? -3.484 -31.049 -11.436 1.00 92.06 112 ASN A CA 1
ATOM 918 C C . ASN A 1 112 ? -2.786 -29.714 -11.702 1.00 92.06 112 ASN A C 1
ATOM 920 O O . ASN A 1 112 ? -3.336 -28.821 -12.345 1.00 92.06 112 ASN A O 1
ATOM 924 N N . ILE A 1 113 ? -1.553 -29.581 -11.211 1.00 92.94 113 ILE A N 1
ATOM 925 C CA . ILE A 1 113 ? -0.728 -28.384 -11.393 1.00 92.94 113 ILE A CA 1
ATOM 926 C C . ILE A 1 113 ? 0.329 -28.667 -12.457 1.00 92.94 113 ILE A C 1
ATOM 928 O O . ILE A 1 113 ? 1.156 -29.561 -12.293 1.00 92.94 113 ILE A O 1
ATOM 932 N N . HIS A 1 114 ? 0.332 -27.850 -13.503 1.00 91.50 114 HIS A N 1
ATOM 933 C CA . HIS A 1 114 ? 1.287 -27.898 -14.604 1.00 91.50 114 HIS A CA 1
ATOM 934 C C . HIS A 1 114 ? 2.258 -26.731 -14.474 1.00 91.50 114 HIS A C 1
ATOM 936 O O . HIS A 1 114 ? 1.819 -25.595 -14.292 1.00 91.50 114 HIS A O 1
ATOM 942 N N . SER A 1 115 ? 3.563 -27.001 -14.544 1.00 90.88 115 SER A N 1
ATOM 943 C CA . SER A 1 115 ? 4.618 -25.968 -14.464 1.00 90.88 115 SER A CA 1
ATOM 944 C C . SER A 1 115 ? 5.439 -25.842 -15.753 1.00 90.88 115 SER A C 1
ATOM 946 O O . SER A 1 115 ? 6.206 -24.893 -15.903 1.00 90.88 115 SER A O 1
ATOM 948 N N . ASP A 1 116 ? 5.279 -26.787 -16.681 1.00 91.88 116 ASP A N 1
ATOM 949 C CA . ASP A 1 116 ? 5.952 -26.775 -17.978 1.00 91.88 116 ASP A CA 1
ATOM 950 C C . ASP A 1 116 ? 5.260 -25.802 -18.935 1.00 91.88 116 ASP A C 1
ATOM 952 O O . ASP A 1 116 ? 4.033 -25.727 -18.981 1.00 91.88 116 ASP A O 1
ATOM 956 N N . GLU A 1 117 ? 6.039 -25.059 -19.718 1.00 88.38 117 GLU A N 1
ATOM 957 C CA . GLU A 1 117 ? 5.525 -23.985 -20.579 1.00 88.38 117 GLU A CA 1
ATOM 958 C C . GLU A 1 117 ? 4.538 -24.506 -21.638 1.00 88.38 117 GLU A C 1
ATOM 960 O O . GLU A 1 117 ? 3.463 -23.928 -21.815 1.00 88.38 117 GLU A O 1
ATOM 965 N N . ASP A 1 118 ? 4.845 -25.651 -22.255 1.00 91.62 118 ASP A N 1
ATOM 966 C CA . ASP A 1 118 ? 3.964 -26.312 -23.225 1.00 91.62 118 ASP A CA 1
ATOM 967 C C . ASP A 1 118 ? 2.659 -26.799 -22.574 1.00 91.62 118 ASP A C 1
ATOM 969 O O . ASP A 1 118 ? 1.570 -26.621 -23.126 1.00 91.62 118 ASP A O 1
ATOM 973 N N . ALA A 1 119 ? 2.752 -27.367 -21.367 1.00 89.88 119 ALA A N 1
ATOM 974 C CA . ALA A 1 119 ? 1.596 -27.855 -20.619 1.00 89.88 119 ALA A CA 1
ATOM 975 C C . ALA A 1 119 ? 0.688 -26.698 -20.177 1.00 89.88 119 ALA A C 1
ATOM 977 O O . ALA A 1 119 ? -0.529 -26.767 -20.345 1.00 89.88 119 ALA A O 1
ATOM 978 N N . ILE A 1 12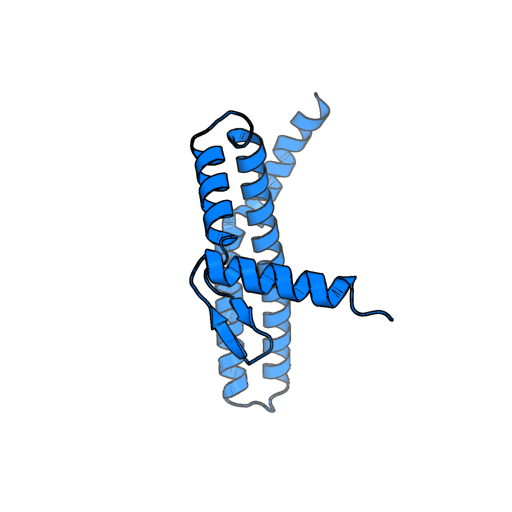0 ? 1.276 -25.596 -19.694 1.00 92.25 120 ILE A N 1
ATOM 979 C CA . ILE A 1 120 ? 0.550 -24.360 -19.377 1.00 92.25 120 ILE A CA 1
ATOM 980 C C . ILE A 1 120 ? -0.189 -23.852 -20.623 1.00 92.25 120 ILE A C 1
ATOM 982 O O . ILE A 1 120 ? -1.372 -23.514 -20.540 1.00 92.25 120 ILE A O 1
ATOM 986 N N . GLY A 1 121 ? 0.481 -23.837 -21.780 1.00 92.12 121 GLY A N 1
ATOM 987 C CA . GLY A 1 121 ? -0.117 -23.457 -23.059 1.00 92.12 121 GLY A CA 1
ATOM 988 C C . GLY A 1 121 ? -1.321 -24.323 -23.444 1.00 92.12 121 GLY A C 1
ATOM 989 O O . GLY A 1 121 ? -2.358 -23.780 -23.831 1.00 92.12 121 GLY A O 1
ATOM 990 N N . SER A 1 122 ? -1.222 -25.648 -23.285 1.00 92.31 122 SER A N 1
ATOM 991 C CA . SER A 1 122 ? -2.336 -26.567 -23.564 1.00 92.31 122 SER A CA 1
ATOM 992 C C . SER A 1 122 ? -3.538 -26.295 -22.664 1.00 92.31 122 SER A C 1
ATOM 994 O O . SER A 1 122 ? -4.644 -26.130 -23.169 1.00 92.31 122 SER A O 1
ATOM 996 N N . VAL A 1 123 ? -3.322 -26.155 -21.351 1.00 93.19 123 VAL A N 1
ATOM 997 C CA . VAL A 1 123 ? -4.404 -25.881 -20.388 1.00 93.19 123 VAL A CA 1
ATOM 998 C C . VAL A 1 123 ? -5.132 -24.578 -20.731 1.00 93.19 123 VAL A C 1
ATOM 1000 O O . VAL A 1 123 ? -6.360 -24.526 -20.681 1.00 93.19 123 VAL A O 1
ATOM 1003 N N . PHE A 1 124 ? -4.403 -23.532 -21.138 1.00 91.00 124 PHE A N 1
ATOM 1004 C CA . PHE A 1 124 ? -5.021 -22.293 -21.617 1.00 91.00 124 PHE A CA 1
ATOM 1005 C C . PHE A 1 124 ? -5.880 -22.510 -22.863 1.00 91.00 124 PHE A C 1
ATOM 1007 O O . PHE A 1 124 ? -7.004 -22.009 -22.927 1.00 91.00 124 PHE A O 1
ATOM 1014 N N . LEU A 1 125 ? -5.359 -23.230 -23.858 1.00 91.75 125 LEU A N 1
ATOM 1015 C CA . LEU A 1 125 ? -6.090 -23.500 -25.093 1.00 91.75 125 LEU A CA 1
ATOM 1016 C C . LEU A 1 125 ? -7.359 -24.305 -24.826 1.00 91.75 125 LEU A C 1
ATOM 1018 O O . LEU A 1 125 ? -8.409 -23.956 -25.358 1.00 91.75 125 LEU A O 1
ATOM 1022 N N . ASP A 1 126 ? -7.274 -25.347 -24.008 1.00 91.12 126 ASP A N 1
ATOM 1023 C CA . ASP A 1 126 ? -8.407 -26.217 -23.703 1.00 91.12 126 ASP A CA 1
ATOM 1024 C C . ASP A 1 126 ? -9.476 -25.466 -22.904 1.00 91.12 126 ASP A C 1
ATOM 1026 O O . ASP A 1 126 ? -10.656 -25.525 -23.254 1.00 91.12 126 ASP A O 1
ATOM 1030 N N . TYR A 1 127 ? -9.066 -24.626 -21.946 1.00 91.00 127 TYR A N 1
ATOM 1031 C CA . TYR A 1 127 ? -9.973 -23.713 -21.252 1.00 91.00 127 TYR A CA 1
ATOM 1032 C C . TYR A 1 127 ? -10.726 -22.790 -22.221 1.00 91.00 127 TYR A C 1
ATOM 1034 O O . TYR A 1 127 ? -11.953 -22.715 -22.173 1.00 91.00 127 TYR A O 1
ATOM 1042 N N . TYR A 1 128 ? -10.024 -22.101 -23.131 1.00 90.81 128 TYR A N 1
ATOM 1043 C CA . TYR A 1 128 ? -10.675 -21.177 -24.066 1.00 90.81 128 TYR A CA 1
ATOM 1044 C C . TYR A 1 128 ? -11.496 -21.890 -25.145 1.00 90.81 128 TYR A C 1
ATOM 1046 O O . TYR A 1 128 ? -12.537 -21.369 -25.542 1.00 90.81 128 TYR A O 1
ATOM 1054 N N . LYS A 1 129 ? -11.092 -23.082 -25.598 1.00 91.81 129 LYS A N 1
ATOM 1055 C CA . LYS A 1 129 ? -11.914 -23.918 -26.487 1.00 91.81 129 LYS A CA 1
ATOM 1056 C C . LYS A 1 129 ? -13.222 -24.298 -25.805 1.00 91.81 129 LYS A C 1
ATOM 1058 O O . LYS A 1 129 ? -14.272 -24.136 -26.413 1.00 91.81 129 LYS A O 1
ATOM 1063 N N . ASN A 1 130 ? -13.170 -24.749 -24.554 1.00 89.38 130 ASN A N 1
ATOM 1064 C CA . ASN A 1 130 ? -14.366 -25.101 -23.792 1.00 89.38 130 ASN A CA 1
ATOM 1065 C C . ASN A 1 130 ? -15.238 -23.869 -23.524 1.00 89.38 130 ASN A C 1
ATOM 1067 O O . ASN A 1 130 ? -16.453 -23.941 -23.667 1.00 89.38 130 ASN A O 1
ATOM 1071 N N . LEU A 1 131 ? -14.634 -22.719 -23.213 1.00 89.88 131 LEU A N 1
ATOM 1072 C CA . LEU A 1 131 ? -15.359 -21.468 -22.984 1.00 89.88 131 LEU A CA 1
ATOM 1073 C C . LEU A 1 131 ? -16.075 -20.956 -24.244 1.00 89.88 131 LEU A C 1
ATOM 1075 O O . LEU A 1 131 ? -17.196 -20.467 -24.151 1.00 89.88 131 LEU A O 1
ATOM 1079 N N . LEU A 1 132 ? -15.428 -21.038 -25.412 1.00 90.38 132 LEU A N 1
ATOM 1080 C CA . LEU A 1 132 ? -15.943 -20.476 -26.667 1.00 90.38 132 LEU A CA 1
ATOM 1081 C C . LEU A 1 132 ? -16.833 -21.448 -27.449 1.00 90.38 132 LEU A C 1
ATOM 1083 O O . LEU A 1 132 ? -17.741 -21.004 -28.146 1.00 90.38 132 LEU A O 1
ATOM 1087 N N . ASN A 1 133 ? -16.593 -22.755 -27.331 1.00 83.12 133 ASN A N 1
ATOM 1088 C CA . ASN A 1 133 ? -17.402 -23.789 -27.979 1.00 83.12 133 ASN A CA 1
ATOM 1089 C C . ASN A 1 133 ? -18.490 -24.349 -27.043 1.00 83.12 133 ASN A C 1
ATOM 1091 O O . ASN A 1 133 ? -19.359 -25.096 -27.486 1.00 83.12 133 ASN A O 1
ATOM 1095 N N . GLY A 1 134 ? -18.465 -23.989 -25.756 1.00 64.19 134 GLY A N 1
ATOM 1096 C CA . GLY A 1 134 ? -19.453 -24.360 -24.745 1.00 64.19 134 GLY A CA 1
ATOM 1097 C C . GLY A 1 134 ? -20.658 -23.424 -24.723 1.00 64.19 134 GLY A C 1
ATOM 1098 O O . GLY A 1 134 ? -20.867 -22.697 -23.756 1.00 64.19 134 GLY A O 1
ATOM 1099 N N . SER A 1 135 ? -21.445 -23.429 -25.799 1.00 53.75 135 SER A N 1
ATOM 1100 C CA . SER A 1 135 ? -22.848 -22.984 -25.846 1.00 53.75 135 SER A CA 1
ATOM 1101 C C . SER A 1 135 ? -23.499 -23.561 -27.107 1.00 53.75 135 SER A C 1
ATOM 1103 O O . SER A 1 135 ? -23.649 -22.871 -28.116 1.00 53.75 135 SER A O 1
ATOM 1105 N N . ALA A 1 136 ? -23.850 -24.844 -27.039 1.00 40.09 136 ALA A N 1
ATOM 1106 C CA . ALA A 1 136 ? -24.838 -25.498 -27.892 1.00 40.09 136 ALA A CA 1
ATOM 1107 C C . ALA A 1 136 ? -25.691 -26.424 -27.020 1.00 40.09 136 ALA A C 1
ATOM 1109 O O . ALA A 1 136 ? -25.095 -27.101 -26.149 1.00 40.09 136 ALA A O 1
#

Radius of gyration: 25.15 Å; chains: 1; bounding box: 43×64×57 Å

Foldseek 3Di:
DVVVVVVPVVVVVCCVPPPVCLVVVLVVLVVQLVVLVVVCVVPVPDPVSVVSNVVSVVVNVVSVVVNVVSVVVVVVVCCVVQQPDPHPVVVVVVVVVCVVPDDQWDAAPVGDIDRDPVVRVVRVVVVVCCVVVVDD

Sequence (136 aa):
MRNLQNLQGPLRSLNVSKFHDIDKIEAVCRDNLIRDQAELATDPLNLNFQKAEKEANQEWLKVSEAAILFIRQKAKGHWLKDGDQDSSFFHAAIKMRRYRNRILSIRDEFGNIHSDEDAIGSVFLDYYKNLLNGSA